Protein AF-A0A9D5YIA5-F1 (afdb_monomer)

pLDDT: mean 94.74, std 3.84, range [78.88, 98.5]

Secondary structure (DSSP, 8-state):
-HHHHTT--SHHHHHHHHHHHHHHHHHHHHHHHHHH--HHHHHHHHHHHHHHHHHTGGG-S-SSSHHHHHHHHHHHHHHHHHHHHT-

Foldseek 3Di:
DVVLLVLADDPVLSVLLVLLCVVCLVVLLVLLCVLQVDNVQSNVLSVQLSNVCSNCSVVCPHSDDPVNVVSSSVSSNVSSVVVSVVD

Solvent-accessible surface area (backbone atoms only — not comparable to full-atom values): 4788 Å² total; per-residue (Å²): 111,71,76,51,50,73,68,40,90,48,72,69,58,38,54,42,48,50,52,35,47,70,72,38,50,70,58,44,33,54,56,14,27,76,68,50,79,34,72,68,63,10,51,51,23,38,50,54,32,51,52,55,45,43,77,42,44,90,77,53,84,56,59,84,42,74,68,42,51,49,54,53,49,50,47,19,45,51,45,24,51,55,54,52,74,72,107

Nearest PDB structures (foldseek):
  6dvb-assembly1_F  TM=8.539E-01  e=1.115E-01  Mycobacterium tuberculosis H37Rv
  6tyg-assembly1_F  TM=8.409E-01  e=2.320E-01  Mycobacterium tuberculosis
  8b3z-assembly1_F  TM=6.446E-01  e=5.359E-01  Bacillus subtilis
  8x6g-assembly1_H  TM=6.451E-01  e=1.695E+00  Staphylococcus aureus

Structure (mmCIF, N/CA/C/O backbone):
data_AF-A0A9D5YIA5-F1
#
_entry.id   AF-A0A9D5YIA5-F1
#
loop_
_atom_site.group_PDB
_atom_site.id
_atom_site.type_symbol
_atom_site.label_atom_id
_atom_site.label_alt_id
_atom_site.label_comp_id
_atom_site.label_asym_id
_atom_site.label_entity_id
_atom_site.label_seq_id
_atom_site.pdbx_PDB_ins_code
_atom_site.Cartn_x
_atom_site.Cartn_y
_atom_site.Cartn_z
_atom_site.occupancy
_atom_site.B_iso_or_equiv
_atom_site.auth_seq_id
_atom_site.auth_comp_id
_atom_site.auth_asym_id
_atom_site.auth_atom_id
_atom_site.pdbx_PDB_model_num
ATOM 1 N N . MET A 1 1 ? 3.177 -7.684 9.574 1.00 78.88 1 MET A N 1
ATOM 2 C CA . MET A 1 1 ? 1.830 -7.339 10.083 1.00 78.88 1 MET A CA 1
ATOM 3 C C . MET A 1 1 ? 1.895 -6.643 11.439 1.00 78.88 1 MET A C 1
ATOM 5 O O . MET A 1 1 ? 1.515 -5.485 11.497 1.00 78.88 1 MET A O 1
ATOM 9 N N . LEU A 1 2 ? 2.442 -7.276 12.489 1.00 80.94 2 LEU A N 1
ATOM 10 C CA . LEU A 1 2 ? 2.500 -6.704 13.850 1.00 80.94 2 LEU A CA 1
ATOM 11 C C . LEU A 1 2 ? 3.135 -5.303 13.932 1.00 80.94 2 LEU A C 1
ATOM 13 O O . LEU A 1 2 ? 2.592 -4.433 14.603 1.00 80.94 2 LEU A O 1
ATOM 17 N N . ILE A 1 3 ? 4.227 -5.068 13.196 1.00 90.31 3 ILE A N 1
ATOM 18 C CA . ILE A 1 3 ? 4.949 -3.781 13.184 1.00 90.31 3 ILE A CA 1
ATOM 19 C C . ILE A 1 3 ? 4.047 -2.624 12.719 1.00 90.31 3 ILE A C 1
ATOM 21 O O . ILE A 1 3 ? 4.120 -1.529 13.262 1.00 90.31 3 ILE A O 1
ATOM 25 N N . TYR A 1 4 ? 3.145 -2.862 11.763 1.00 90.75 4 TYR A N 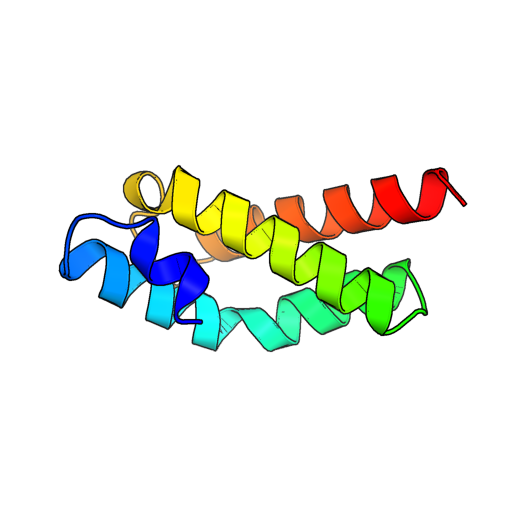1
ATOM 26 C CA . TYR A 1 4 ? 2.248 -1.816 11.260 1.00 90.75 4 TYR A CA 1
ATOM 27 C C . TYR A 1 4 ? 1.148 -1.467 12.265 1.00 90.75 4 TYR A C 1
ATOM 29 O O . TYR A 1 4 ? 0.800 -0.303 12.421 1.00 90.75 4 TYR A O 1
ATOM 37 N N . LEU A 1 5 ? 0.615 -2.466 12.975 1.00 91.88 5 LEU A N 1
ATOM 38 C CA . LEU A 1 5 ? -0.469 -2.263 13.941 1.00 91.88 5 LEU A CA 1
ATOM 39 C C . LEU A 1 5 ? -0.017 -1.465 15.169 1.00 91.88 5 LEU A C 1
ATOM 41 O O . LEU A 1 5 ? -0.844 -0.814 15.800 1.00 91.88 5 LEU A O 1
ATOM 45 N N . GLN A 1 6 ? 1.278 -1.484 15.497 1.00 92.81 6 GLN A N 1
ATOM 46 C CA . GLN A 1 6 ? 1.851 -0.648 16.557 1.00 92.81 6 GLN A CA 1
ATOM 47 C C . GLN A 1 6 ? 1.825 0.849 16.212 1.00 92.81 6 GLN A C 1
ATOM 49 O O . GLN A 1 6 ? 1.846 1.675 17.116 1.00 92.81 6 GLN A O 1
ATOM 54 N N . MET A 1 7 ? 1.741 1.199 14.925 1.00 91.62 7 MET A N 1
ATOM 55 C CA . MET A 1 7 ? 1.649 2.587 14.458 1.00 91.62 7 MET A CA 1
ATOM 56 C C . MET A 1 7 ? 0.219 3.144 14.509 1.00 91.62 7 MET A C 1
ATOM 58 O O . MET A 1 7 ? 0.006 4.314 14.202 1.00 91.62 7 MET A O 1
ATOM 62 N N . ILE A 1 8 ? -0.764 2.303 14.837 1.00 93.62 8 ILE A N 1
ATOM 63 C CA . ILE A 1 8 ? -2.186 2.631 14.783 1.00 93.62 8 ILE A CA 1
ATOM 64 C C . ILE A 1 8 ? -2.748 2.628 16.203 1.00 93.62 8 ILE A C 1
ATOM 66 O O . ILE A 1 8 ? -2.545 1.684 16.968 1.00 93.62 8 ILE A O 1
ATOM 70 N N . GLU A 1 9 ? -3.471 3.686 16.558 1.00 90.50 9 GLU A N 1
ATOM 71 C CA . GLU A 1 9 ? -3.933 3.919 17.928 1.00 90.50 9 GLU A CA 1
ATOM 72 C C . GLU A 1 9 ? -5.207 3.122 18.227 1.00 90.50 9 GLU A C 1
ATOM 74 O O . GLU A 1 9 ? -5.269 2.384 19.213 1.00 90.50 9 GLU A O 1
ATOM 79 N N . THR A 1 10 ? -6.213 3.219 17.353 1.00 94.50 10 THR A N 1
ATOM 80 C CA . THR A 1 10 ? -7.552 2.679 17.625 1.00 94.50 10 THR A CA 1
ATOM 81 C C . THR A 1 10 ? -7.758 1.275 17.055 1.00 94.50 10 THR A C 1
ATOM 83 O O . THR A 1 10 ? -7.207 0.904 16.016 1.00 94.50 10 THR A O 1
ATOM 86 N N . SER A 1 11 ? -8.592 0.473 17.720 1.00 92.94 11 SER A N 1
ATOM 87 C CA . SER A 1 11 ? -8.950 -0.874 17.247 1.00 92.94 11 SER A CA 1
ATOM 88 C C . SER A 1 11 ? -9.697 -0.852 15.908 1.00 92.94 11 SER A C 1
ATOM 90 O O . SER A 1 11 ? -9.511 -1.744 15.083 1.00 92.94 11 SER A O 1
ATOM 92 N N . GLU A 1 12 ? -10.500 0.185 15.662 1.00 93.06 12 GLU A N 1
ATOM 93 C CA . GLU A 1 12 ? -11.241 0.366 14.409 1.00 93.06 12 GLU A CA 1
ATOM 94 C C . GLU A 1 12 ? -10.298 0.600 13.223 1.00 93.06 12 GLU A C 1
ATOM 96 O O . GLU A 1 12 ? -10.429 -0.036 12.175 1.00 93.06 12 GLU A O 1
ATOM 101 N N . GLU A 1 13 ? -9.291 1.459 13.389 1.00 94.62 13 GLU A N 1
ATOM 102 C CA . GLU A 1 13 ? -8.270 1.694 12.365 1.00 94.62 13 GLU A CA 1
ATOM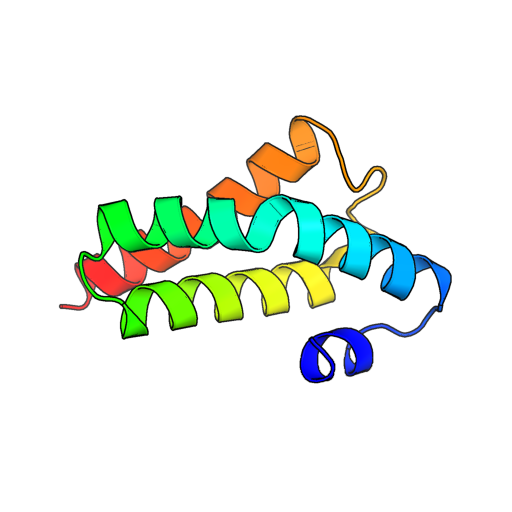 103 C C . GLU A 1 13 ? -7.380 0.468 12.147 1.00 94.62 13 GLU A C 1
ATOM 105 O O . GLU A 1 13 ? -6.995 0.199 11.009 1.00 94.62 13 GLU A O 1
ATOM 110 N N . LYS A 1 14 ? -7.077 -0.300 13.204 1.00 95.31 14 LYS A N 1
ATOM 111 C CA . LYS A 1 14 ? -6.325 -1.561 13.089 1.00 95.31 14 LYS A CA 1
ATOM 112 C C . LYS A 1 14 ? -7.077 -2.571 12.233 1.00 95.31 14 LYS A C 1
ATOM 114 O O . LYS A 1 14 ? -6.493 -3.115 11.300 1.00 95.31 14 LYS A O 1
ATOM 119 N N . SER A 1 15 ? -8.373 -2.750 12.493 1.00 94.75 15 SER A N 1
ATOM 120 C CA . SER A 1 15 ? -9.245 -3.609 11.684 1.00 94.75 15 SER A CA 1
ATOM 121 C C . SER A 1 15 ? -9.304 -3.131 10.229 1.00 94.75 15 SER A C 1
ATOM 123 O O . SER A 1 15 ? -9.105 -3.905 9.292 1.00 94.75 15 SER A O 1
ATOM 125 N N . LYS A 1 16 ? -9.450 -1.817 10.014 1.00 94.69 16 LYS A N 1
ATOM 126 C CA . LYS A 1 16 ? -9.417 -1.225 8.670 1.00 94.69 16 LYS A CA 1
ATOM 127 C C . LYS A 1 16 ? -8.101 -1.506 7.943 1.00 94.69 16 LYS A C 1
ATOM 129 O O . LYS A 1 16 ? -8.108 -1.866 6.765 1.00 94.69 16 LYS A O 1
ATOM 134 N N . PHE A 1 17 ? -6.976 -1.342 8.632 1.00 95.88 17 PHE A N 1
ATOM 135 C CA . PHE A 1 17 ? -5.657 -1.616 8.080 1.00 95.88 17 PHE A CA 1
ATOM 136 C C . PHE A 1 17 ? -5.476 -3.098 7.753 1.00 95.88 17 PHE A C 1
ATOM 138 O O . PHE A 1 17 ? -4.918 -3.421 6.711 1.00 95.88 17 PHE A O 1
ATOM 145 N N . GLU A 1 18 ? -5.967 -4.001 8.597 1.00 95.81 18 GLU A N 1
ATOM 146 C CA . GLU A 1 18 ? -5.895 -5.445 8.371 1.00 95.81 18 GLU A CA 1
ATOM 147 C C . GLU A 1 18 ? -6.656 -5.870 7.108 1.00 95.81 18 GLU A C 1
ATOM 149 O O . GLU A 1 18 ? -6.133 -6.648 6.303 1.00 95.81 18 GLU A O 1
ATOM 154 N N . ILE A 1 19 ? -7.834 -5.281 6.868 1.00 95.62 19 ILE A N 1
ATOM 155 C CA . ILE A 1 19 ? -8.592 -5.476 5.624 1.00 95.62 19 ILE A CA 1
ATOM 156 C C . ILE A 1 19 ? -7.770 -4.997 4.422 1.00 95.62 19 ILE A C 1
ATOM 158 O O . ILE A 1 19 ? -7.624 -5.724 3.441 1.00 95.62 19 ILE A O 1
ATOM 162 N N . VAL A 1 20 ? -7.191 -3.794 4.497 1.00 95.56 20 VAL A N 1
ATOM 163 C CA . VAL A 1 20 ? -6.333 -3.248 3.431 1.00 95.56 20 VAL A CA 1
ATOM 164 C C . VAL A 1 20 ? -5.117 -4.145 3.182 1.00 95.56 20 VAL A C 1
ATOM 166 O O . VAL A 1 20 ? -4.795 -4.457 2.036 1.00 95.56 20 VAL A O 1
ATOM 169 N N . TYR A 1 21 ? -4.448 -4.586 4.243 1.00 95.94 21 TYR A N 1
ATOM 170 C CA . TYR A 1 21 ? -3.265 -5.429 4.157 1.00 95.94 21 TYR A CA 1
ATOM 171 C C . TYR A 1 21 ? -3.579 -6.743 3.448 1.00 95.94 21 TYR A C 1
ATOM 173 O O . TYR A 1 21 ? -2.942 -7.076 2.449 1.00 95.94 21 TYR A O 1
ATOM 181 N N . THR A 1 22 ? -4.608 -7.444 3.916 1.00 95.75 22 THR A N 1
ATOM 182 C CA . THR A 1 22 ? -5.027 -8.736 3.364 1.00 95.75 22 THR A CA 1
ATOM 183 C C . THR A 1 22 ? -5.487 -8.601 1.915 1.00 95.75 22 THR A C 1
ATOM 185 O O . THR A 1 22 ? -5.114 -9.412 1.072 1.00 95.75 22 THR A O 1
ATOM 188 N N . GLN A 1 23 ? -6.234 -7.541 1.595 1.00 96.06 23 GLN A N 1
ATOM 189 C CA . GLN A 1 23 ? -6.784 -7.336 0.257 1.00 96.06 23 GLN A CA 1
ATOM 190 C C . GLN A 1 23 ? -5.720 -6.984 -0.792 1.00 96.06 23 GLN A C 1
ATOM 192 O O . GLN A 1 23 ? -5.858 -7.364 -1.957 1.00 96.06 23 GLN A O 1
ATOM 197 N N . TYR A 1 24 ? -4.691 -6.214 -0.421 1.00 96.62 24 TYR A N 1
ATOM 198 C CA . TYR A 1 24 ? -3.798 -5.595 -1.404 1.00 96.62 24 TYR A CA 1
ATOM 199 C C . TYR A 1 24 ? -2.346 -6.067 -1.361 1.00 96.62 24 TYR A C 1
ATOM 201 O O . TYR A 1 24 ? -1.641 -5.799 -2.332 1.00 96.62 24 TYR A O 1
ATOM 209 N N . LYS A 1 25 ? -1.884 -6.788 -0.328 1.00 96.56 25 LYS A N 1
ATOM 210 C CA . LYS A 1 25 ? -0.474 -7.214 -0.207 1.00 96.56 25 LYS A CA 1
ATOM 211 C C . LYS A 1 25 ? 0.049 -7.897 -1.472 1.00 96.56 25 LYS A C 1
ATOM 213 O O . LYS A 1 25 ? 1.033 -7.438 -2.052 1.00 96.56 25 LYS A O 1
ATOM 218 N N . ASP A 1 26 ? -0.625 -8.948 -1.930 1.00 97.06 26 ASP A N 1
ATOM 219 C CA . ASP A 1 26 ? -0.165 -9.727 -3.086 1.00 97.06 26 ASP A CA 1
ATOM 220 C C . ASP A 1 26 ? -0.243 -8.919 -4.382 1.00 97.06 26 ASP A C 1
ATOM 222 O O . ASP A 1 26 ? 0.605 -9.037 -5.266 1.00 97.06 26 ASP A O 1
ATOM 226 N N . TYR A 1 27 ? -1.251 -8.053 -4.496 1.00 96.94 27 TYR A N 1
ATOM 227 C CA . TYR A 1 27 ? -1.403 -7.183 -5.653 1.00 96.94 27 TYR A CA 1
ATOM 228 C C . TYR A 1 27 ? -0.291 -6.129 -5.719 1.00 96.94 27 TYR A C 1
ATOM 230 O O . TYR A 1 27 ? 0.313 -5.937 -6.773 1.00 96.94 27 TYR A O 1
ATOM 238 N N . MET A 1 28 ? 0.026 -5.488 -4.593 1.00 98.06 28 MET A N 1
ATOM 239 C CA . MET A 1 28 ? 1.129 -4.534 -4.484 1.00 98.06 28 MET A CA 1
ATOM 240 C C . MET A 1 28 ? 2.469 -5.196 -4.803 1.00 98.06 28 MET A C 1
ATOM 242 O O . MET A 1 28 ? 3.266 -4.611 -5.533 1.00 98.06 28 MET A O 1
ATOM 246 N N . TYR A 1 29 ? 2.687 -6.424 -4.323 1.00 98.44 29 TYR A N 1
ATOM 247 C CA . TYR A 1 29 ? 3.886 -7.195 -4.641 1.00 98.44 29 TYR A CA 1
ATOM 248 C C . TYR A 1 29 ? 4.019 -7.441 -6.141 1.00 98.44 29 TYR A C 1
ATOM 250 O O . TYR A 1 29 ? 5.055 -7.128 -6.717 1.00 98.44 29 TYR A O 1
ATOM 258 N N . ARG A 1 30 ? 2.953 -7.903 -6.810 1.00 98.38 30 ARG A N 1
ATOM 259 C CA . ARG A 1 30 ? 2.961 -8.103 -8.271 1.00 98.38 30 ARG A CA 1
ATOM 260 C C .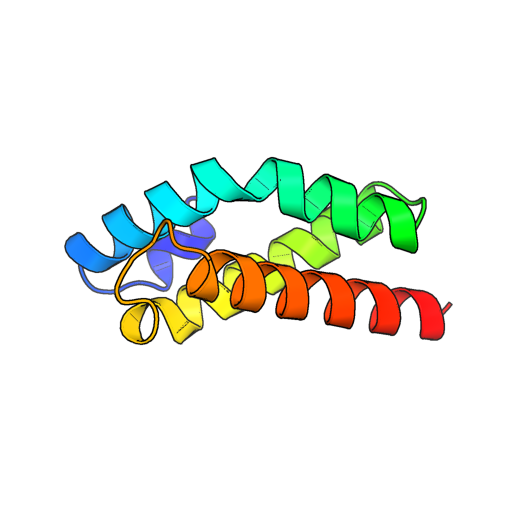 ARG A 1 30 ? 3.275 -6.811 -9.028 1.00 98.38 30 ARG A C 1
ATOM 262 O O . ARG A 1 30 ? 4.034 -6.844 -9.991 1.00 98.38 30 ARG A O 1
ATOM 269 N N . VAL A 1 31 ? 2.719 -5.677 -8.592 1.00 98.06 31 VAL A N 1
ATOM 270 C CA . VAL A 1 31 ? 2.990 -4.362 -9.199 1.00 98.06 31 VAL A CA 1
ATOM 271 C C . VAL A 1 31 ? 4.451 -3.951 -9.016 1.00 98.06 31 VAL A C 1
ATOM 273 O O . VAL A 1 31 ? 5.075 -3.513 -9.979 1.00 98.06 31 VAL A O 1
ATOM 276 N N . ALA A 1 32 ? 4.999 -4.086 -7.807 1.00 98.50 32 ALA A N 1
ATOM 277 C CA . ALA A 1 32 ? 6.390 -3.742 -7.522 1.00 98.50 32 ALA A CA 1
ATOM 278 C C . ALA A 1 32 ? 7.363 -4.661 -8.274 1.00 98.50 32 ALA A C 1
ATOM 280 O O . ALA A 1 32 ? 8.298 -4.186 -8.917 1.00 98.50 32 ALA A O 1
ATOM 281 N N . PHE A 1 33 ? 7.102 -5.968 -8.249 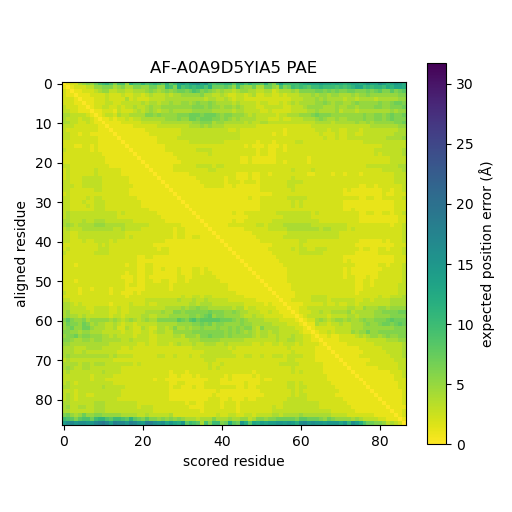1.00 98.44 33 PHE A N 1
ATOM 282 C CA . PHE A 1 33 ? 7.925 -6.980 -8.900 1.00 98.44 33 PHE A CA 1
ATOM 283 C C . PHE A 1 33 ? 7.981 -6.784 -10.416 1.00 98.44 33 PHE A C 1
ATOM 285 O O . PHE A 1 33 ? 9.063 -6.842 -10.986 1.00 98.44 33 PHE A O 1
ATOM 292 N N . ALA A 1 34 ? 6.858 -6.444 -11.056 1.00 98.19 34 ALA A N 1
ATOM 293 C CA . ALA A 1 34 ? 6.820 -6.157 -12.491 1.00 98.19 34 ALA A CA 1
ATOM 294 C C . ALA A 1 34 ? 7.694 -4.958 -12.917 1.00 98.19 34 ALA A C 1
ATOM 296 O O . ALA A 1 34 ? 8.030 -4.840 -14.091 1.00 98.19 34 ALA A O 1
ATOM 297 N N . ILE A 1 35 ? 8.037 -4.056 -11.990 1.00 97.88 35 ILE A N 1
ATOM 298 C CA . ILE A 1 35 ? 8.901 -2.892 -12.247 1.00 97.88 35 ILE A CA 1
ATOM 299 C C . ILE A 1 35 ? 10.356 -3.215 -11.895 1.00 97.88 35 ILE A C 1
ATOM 301 O O . ILE A 1 35 ? 11.270 -2.859 -12.632 1.00 97.88 35 ILE A O 1
ATOM 305 N N . LEU A 1 36 ? 10.572 -3.864 -10.751 1.00 97.94 36 LEU A N 1
ATOM 306 C CA . LEU A 1 36 ? 11.900 -4.044 -10.169 1.00 97.94 36 LEU A CA 1
ATOM 307 C C . LEU A 1 36 ? 12.604 -5.324 -10.624 1.00 97.94 36 LEU A C 1
ATOM 309 O O . LEU A 1 36 ? 13.831 -5.375 -10.566 1.00 97.94 36 LEU A O 1
ATOM 313 N N . ASN A 1 37 ? 11.849 -6.350 -11.038 1.00 97.19 37 ASN A N 1
ATOM 314 C CA . ASN A 1 37 ? 12.334 -7.698 -11.368 1.00 97.19 37 ASN A CA 1
ATOM 31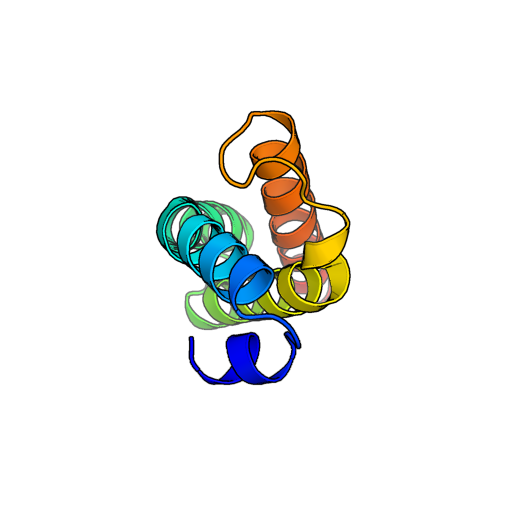5 C C . ASN A 1 37 ? 13.309 -8.280 -10.326 1.00 97.19 37 ASN A C 1
ATOM 317 O O . ASN A 1 37 ? 14.173 -9.097 -10.637 1.00 97.19 37 ASN A O 1
ATOM 321 N N . ASN A 1 38 ? 13.170 -7.854 -9.071 1.00 97.75 38 ASN A N 1
ATOM 322 C CA . ASN A 1 38 ? 13.962 -8.308 -7.944 1.00 97.75 38 ASN A CA 1
ATOM 323 C C . ASN A 1 38 ? 13.011 -8.557 -6.762 1.00 97.75 38 ASN A C 1
ATOM 325 O O . ASN A 1 38 ? 12.290 -7.632 -6.377 1.00 97.75 38 ASN A O 1
ATOM 329 N N . PRO A 1 39 ? 12.975 -9.781 -6.201 1.00 97.69 39 PRO A N 1
ATOM 330 C CA . PRO A 1 39 ? 12.069 -10.109 -5.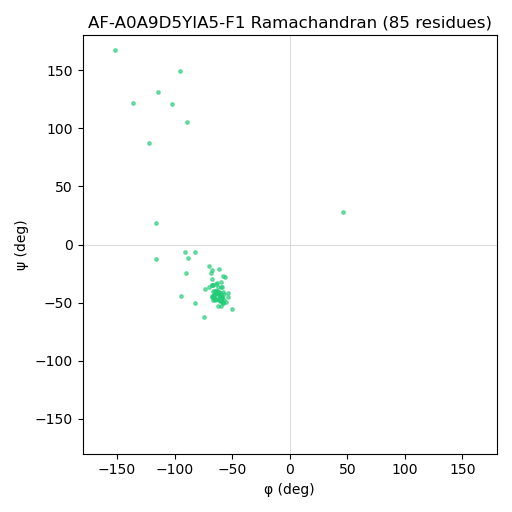104 1.00 97.69 39 PRO A CA 1
ATOM 331 C C . PRO A 1 39 ? 12.272 -9.233 -3.866 1.00 97.69 39 PRO A C 1
ATOM 333 O O . PRO A 1 39 ? 11.293 -8.734 -3.322 1.00 97.69 39 PRO A O 1
ATOM 336 N N . GLN A 1 40 ? 13.523 -9.009 -3.460 1.00 97.44 40 GLN A N 1
ATOM 337 C CA . GLN A 1 40 ? 13.855 -8.267 -2.245 1.00 97.44 40 GLN A CA 1
ATOM 338 C C . GLN A 1 40 ? 13.447 -6.797 -2.368 1.00 97.44 40 GLN A C 1
ATOM 340 O O . GLN A 1 40 ? 12.729 -6.282 -1.515 1.00 97.44 40 GLN A O 1
ATOM 345 N N . ASP A 1 41 ? 13.792 -6.144 -3.481 1.00 97.75 41 ASP A N 1
ATOM 346 C CA . ASP A 1 41 ? 13.388 -4.751 -3.699 1.00 97.75 41 ASP A CA 1
ATOM 347 C C . ASP A 1 41 ? 11.862 -4.605 -3.807 1.00 97.75 41 ASP A C 1
ATOM 349 O O . ASP A 1 41 ? 11.293 -3.588 -3.402 1.00 97.75 41 ASP A O 1
ATOM 353 N N . ALA A 1 42 ? 11.179 -5.609 -4.369 1.00 98.12 42 ALA A N 1
ATOM 354 C CA . ALA A 1 42 ? 9.725 -5.616 -4.460 1.00 98.12 42 ALA A CA 1
ATOM 355 C C . ALA A 1 42 ? 9.073 -5.733 -3.074 1.00 98.12 42 ALA A C 1
ATOM 357 O O . ALA A 1 42 ? 8.136 -4.986 -2.781 1.00 98.12 42 ALA A O 1
ATOM 358 N N . GLU A 1 43 ? 9.573 -6.619 -2.210 1.00 97.62 43 GLU A N 1
ATOM 359 C CA . GLU A 1 43 ? 9.124 -6.723 -0.817 1.00 97.62 43 GLU A CA 1
ATOM 360 C C . GLU A 1 43 ? 9.374 -5.423 -0.047 1.00 97.62 43 GLU A C 1
ATOM 362 O O . GLU A 1 43 ? 8.463 -4.930 0.624 1.00 97.62 43 GLU A O 1
ATOM 367 N N . ASP A 1 44 ? 10.547 -4.810 -0.217 1.00 97.69 44 ASP A N 1
ATOM 368 C CA . ASP A 1 44 ? 10.899 -3.541 0.423 1.00 97.69 44 ASP A CA 1
ATOM 369 C C . ASP A 1 44 ? 9.989 -2.391 -0.035 1.00 97.69 44 ASP A C 1
ATOM 371 O O . ASP A 1 44 ? 9.542 -1.569 0.773 1.00 97.69 44 ASP A O 1
ATOM 375 N N . ALA A 1 45 ? 9.646 -2.336 -1.326 1.00 98.00 45 ALA A N 1
ATOM 376 C CA . ALA A 1 45 ? 8.711 -1.347 -1.858 1.00 98.00 45 ALA A CA 1
ATOM 377 C C . ALA A 1 45 ? 7.292 -1.527 -1.290 1.00 98.00 45 ALA A C 1
ATOM 379 O O . ALA A 1 45 ? 6.631 -0.541 -0.944 1.00 98.00 45 ALA A O 1
ATOM 380 N N . VAL A 1 46 ? 6.827 -2.773 -1.155 1.00 98.00 46 VAL A N 1
ATOM 381 C CA . VAL A 1 46 ? 5.535 -3.096 -0.529 1.00 98.00 46 VAL A CA 1
ATOM 382 C C . VAL A 1 46 ? 5.545 -2.734 0.953 1.00 98.00 46 VAL A C 1
ATOM 384 O O . VAL A 1 46 ? 4.593 -2.120 1.438 1.00 98.00 46 VAL A O 1
ATOM 387 N N . HIS A 1 47 ? 6.622 -3.061 1.668 1.00 97.12 47 HIS A N 1
ATOM 388 C CA . HIS A 1 47 ? 6.784 -2.713 3.074 1.00 97.12 47 HIS A CA 1
ATOM 389 C C . HIS A 1 47 ? 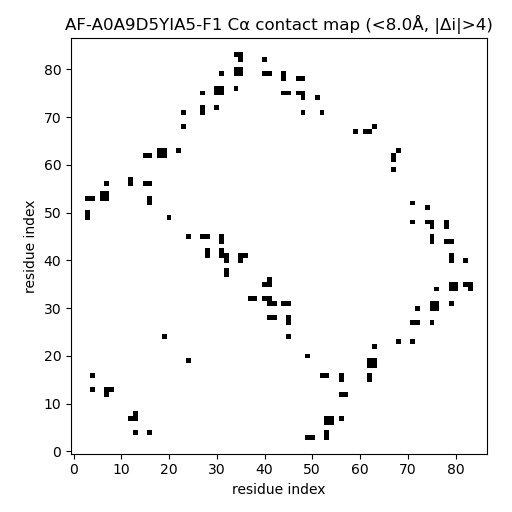6.705 -1.197 3.273 1.00 97.12 47 HIS A C 1
ATOM 391 O O . HIS A 1 47 ? 5.898 -0.727 4.076 1.00 97.12 47 HIS A O 1
ATOM 397 N N . TYR A 1 48 ? 7.476 -0.435 2.493 1.00 97.00 48 TYR A N 1
ATOM 398 C CA . TYR A 1 48 ? 7.449 1.026 2.504 1.00 97.00 48 TYR A CA 1
ATOM 399 C C . TYR A 1 48 ? 6.033 1.572 2.285 1.00 97.00 48 TYR A C 1
ATOM 401 O O . TYR A 1 48 ? 5.581 2.473 2.997 1.00 97.00 48 TYR A O 1
ATOM 409 N N . ALA A 1 49 ? 5.309 1.011 1.316 1.00 97.12 49 ALA A N 1
ATOM 410 C CA . ALA A 1 49 ? 3.951 1.436 1.027 1.00 97.12 49 ALA A CA 1
ATOM 411 C C . ALA A 1 49 ? 2.995 1.151 2.196 1.00 97.12 49 ALA A C 1
ATOM 413 O O . ALA A 1 49 ? 2.198 2.020 2.545 1.00 97.12 49 ALA A O 1
ATOM 414 N N . PHE A 1 50 ? 3.106 -0.003 2.860 1.00 97.25 50 PHE A N 1
ATOM 415 C CA . PHE A 1 50 ? 2.292 -0.307 4.040 1.00 97.25 50 PHE A CA 1
ATOM 416 C C . PHE A 1 50 ? 2.595 0.581 5.244 1.00 97.25 50 PHE A C 1
ATOM 418 O O . PHE A 1 50 ? 1.658 0.959 5.943 1.00 97.25 50 PHE A O 1
ATOM 425 N N . VAL A 1 51 ? 3.851 0.985 5.448 1.00 96.56 51 VAL A N 1
ATOM 426 C CA . VAL A 1 51 ? 4.197 2.001 6.458 1.00 96.56 51 VAL A CA 1
ATOM 427 C C . VAL A 1 51 ? 3.460 3.310 6.159 1.00 96.56 51 VAL A C 1
ATOM 429 O O . VAL A 1 51 ? 2.766 3.843 7.022 1.00 96.56 51 VAL A O 1
ATOM 432 N N . LYS A 1 52 ? 3.506 3.788 4.908 1.00 95.88 52 LYS A N 1
ATOM 433 C CA . LYS A 1 52 ? 2.804 5.016 4.490 1.00 95.88 52 LYS A CA 1
ATOM 434 C C . LYS A 1 52 ? 1.285 4.916 4.622 1.00 95.88 52 LYS A C 1
ATOM 436 O O . LYS A 1 52 ? 0.634 5.901 4.973 1.00 95.88 52 LYS A O 1
ATOM 441 N N . ILE A 1 53 ? 0.720 3.743 4.345 1.00 95.06 53 ILE A N 1
ATOM 442 C CA . ILE A 1 53 ? -0.708 3.464 4.522 1.00 95.06 53 ILE A CA 1
ATOM 443 C C . ILE A 1 53 ? -1.076 3.489 6.008 1.00 95.06 53 ILE A C 1
ATOM 445 O O . ILE A 1 53 ? -2.072 4.119 6.350 1.00 95.06 53 ILE A O 1
ATOM 449 N N . ALA A 1 54 ? -0.280 2.870 6.885 1.00 95.31 54 ALA A N 1
ATOM 450 C CA . ALA A 1 54 ? -0.516 2.877 8.330 1.00 95.31 54 ALA A CA 1
ATOM 451 C C . ALA A 1 54 ? -0.490 4.308 8.893 1.00 95.31 54 ALA A C 1
ATOM 453 O O . ALA A 1 54 ? -1.429 4.714 9.571 1.00 95.31 54 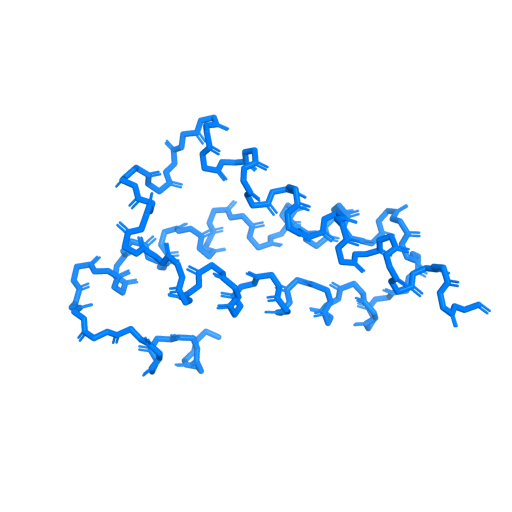ALA A O 1
ATOM 454 N N . GLU A 1 55 ? 0.507 5.115 8.507 1.00 94.31 55 GLU A N 1
ATOM 455 C CA . GLU A 1 55 ? 0.610 6.541 8.871 1.00 94.31 55 GLU A CA 1
ATOM 456 C C . GLU A 1 55 ? -0.603 7.376 8.418 1.00 94.31 55 GLU A C 1
ATOM 458 O O . GLU A 1 55 ? -0.911 8.411 9.005 1.00 94.31 55 GLU A O 1
ATOM 463 N N . ASN A 1 56 ? -1.288 6.958 7.349 1.00 92.75 56 ASN A N 1
ATOM 464 C CA . ASN A 1 56 ? -2.397 7.696 6.744 1.00 92.75 56 ASN A CA 1
ATOM 465 C C . ASN A 1 56 ? -3.735 6.948 6.835 1.00 92.75 56 ASN A C 1
ATOM 467 O O . ASN A 1 56 ? -4.674 7.302 6.118 1.00 92.75 56 ASN A O 1
ATOM 471 N N . ILE A 1 57 ? -3.861 5.956 7.723 1.00 94.12 57 ILE A N 1
ATOM 472 C CA . ILE A 1 57 ? -5.058 5.105 7.815 1.00 94.12 57 ILE A CA 1
ATOM 473 C C . ILE A 1 57 ? -6.327 5.917 8.110 1.00 94.12 57 ILE A C 1
ATOM 475 O O . ILE A 1 57 ? -7.388 5.631 7.556 1.00 94.12 57 ILE A O 1
ATOM 479 N N . LYS A 1 58 ? -6.186 7.015 8.866 1.00 91.44 58 LYS A N 1
ATOM 480 C CA . LYS A 1 58 ? -7.234 8.008 9.169 1.00 91.44 58 LYS A CA 1
ATOM 481 C C . LYS A 1 58 ? -7.872 8.626 7.918 1.00 91.44 58 LYS A C 1
ATOM 483 O O . LYS A 1 58 ? -9.025 9.035 7.953 1.00 91.44 58 LYS A O 1
ATOM 488 N N . LYS A 1 59 ? -7.138 8.694 6.801 1.00 88.44 59 LYS A N 1
ATOM 489 C CA . LYS A 1 59 ? -7.614 9.260 5.523 1.00 88.44 59 LYS A CA 1
ATOM 490 C C . LYS A 1 59 ? -8.321 8.229 4.640 1.00 88.44 59 LYS A C 1
ATOM 492 O O . LYS A 1 59 ? -8.929 8.597 3.634 1.00 88.44 59 LYS A O 1
ATOM 497 N N . ILE A 1 60 ? -8.218 6.945 4.981 1.00 89.94 60 ILE A N 1
ATOM 498 C CA . ILE A 1 60 ? -8.901 5.863 4.280 1.00 89.94 60 ILE A CA 1
ATOM 499 C C . ILE A 1 60 ? -10.266 5.692 4.939 1.00 89.94 60 ILE A C 1
ATOM 501 O O . ILE A 1 60 ? -10.372 5.164 6.043 1.00 89.94 60 ILE A O 1
ATOM 505 N N . ASN A 1 61 ? -11.322 6.143 4.264 1.00 87.50 61 ASN A N 1
ATOM 506 C CA . ASN A 1 61 ? -12.691 5.958 4.750 1.00 87.50 61 ASN A CA 1
ATOM 507 C C . ASN A 1 61 ? -13.117 4.499 4.553 1.00 87.50 61 ASN A C 1
ATOM 509 O O . ASN A 1 61 ? -13.302 3.779 5.534 1.00 87.50 61 ASN A O 1
ATOM 513 N N . GLU A 1 62 ? -13.155 4.058 3.293 1.00 92.00 62 GLU A N 1
ATOM 514 C CA . GLU A 1 62 ? -13.492 2.692 2.889 1.00 92.00 62 GLU A CA 1
ATOM 515 C C . GLU A 1 62 ? -12.222 1.901 2.534 1.00 92.00 62 GLU A C 1
ATOM 517 O O . GLU A 1 62 ? -11.488 2.301 1.624 1.00 92.00 62 GLU A O 1
ATOM 522 N N . PRO A 1 63 ? -11.935 0.774 3.209 1.00 89.12 63 PRO A N 1
ATOM 523 C CA . PRO A 1 63 ? -10.726 -0.008 2.949 1.00 89.12 63 PRO A CA 1
ATOM 524 C C . PRO A 1 63 ? -10.743 -0.672 1.565 1.00 89.12 63 PRO A C 1
ATOM 526 O O . PRO A 1 63 ? -9.697 -0.841 0.942 1.00 89.12 63 PRO A O 1
ATOM 529 N N . VAL A 1 64 ? -11.927 -1.009 1.046 1.00 91.69 64 VAL A N 1
ATOM 530 C CA . VAL A 1 64 ? -12.091 -1.692 -0.242 1.00 91.69 64 VAL A CA 1
ATOM 531 C C . VAL A 1 64 ? -12.961 -0.852 -1.166 1.00 91.69 64 VAL A C 1
ATOM 533 O O . VAL A 1 64 ? -14.172 -1.014 -1.232 1.00 91.69 64 VAL A O 1
ATOM 536 N N . CYS A 1 65 ? -12.327 0.060 -1.899 1.00 92.00 65 CYS A N 1
ATOM 537 C CA . CYS A 1 65 ? -12.969 0.819 -2.966 1.00 92.00 65 CYS A CA 1
ATOM 538 C C . CYS A 1 65 ? -11.942 1.215 -4.037 1.00 92.00 65 CYS A C 1
ATOM 540 O O . CYS A 1 65 ? -10.726 1.122 -3.828 1.00 92.00 65 CYS A O 1
ATOM 542 N N . LEU A 1 66 ? -12.419 1.689 -5.193 1.00 90.19 66 LEU A N 1
ATOM 543 C CA . LEU A 1 66 ? -11.552 2.100 -6.306 1.00 90.19 66 LEU A CA 1
ATOM 544 C C . LEU A 1 66 ? -10.578 3.217 -5.906 1.00 90.19 66 LEU A C 1
ATOM 546 O O . LEU A 1 66 ? -9.422 3.202 -6.329 1.00 90.19 66 LEU A O 1
ATOM 550 N N . LYS A 1 67 ? -11.017 4.147 -5.048 1.00 91.62 67 LYS A N 1
ATOM 551 C CA . LYS A 1 67 ? -10.183 5.247 -4.548 1.00 91.62 67 LYS A CA 1
ATOM 552 C C . LYS A 1 67 ? -9.019 4.726 -3.702 1.00 91.62 67 LYS A C 1
ATOM 554 O O . LYS A 1 67 ? -7.876 5.109 -3.941 1.00 91.62 67 LYS A O 1
ATOM 559 N N . THR A 1 68 ? -9.295 3.822 -2.764 1.00 92.88 68 THR A N 1
ATOM 560 C CA . THR A 1 68 ? -8.274 3.215 -1.897 1.00 92.88 68 THR A CA 1
ATOM 561 C C . THR A 1 68 ? -7.310 2.355 -2.703 1.00 92.88 68 THR A C 1
ATOM 563 O O . THR A 1 68 ? -6.099 2.490 -2.548 1.00 92.88 68 THR A O 1
ATOM 566 N N . LYS A 1 69 ? -7.818 1.559 -3.653 1.00 93.25 69 LYS A N 1
ATOM 567 C CA . LYS A 1 69 ? -6.972 0.802 -4.585 1.00 93.25 69 LYS A CA 1
ATOM 568 C C . LYS A 1 69 ? -6.033 1.721 -5.371 1.00 93.25 69 LYS A C 1
ATOM 57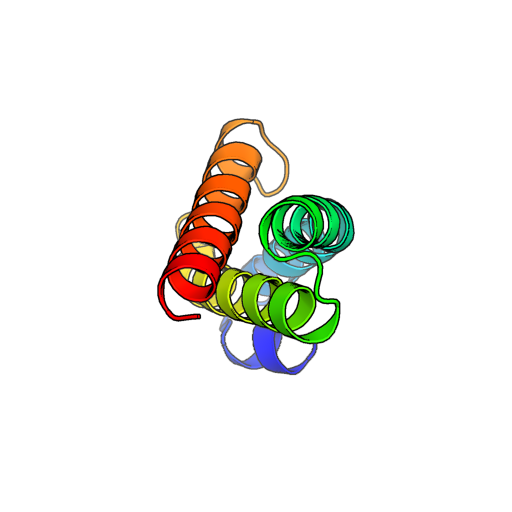0 O O . LYS A 1 69 ? -4.840 1.441 -5.441 1.00 93.25 69 LYS A O 1
ATOM 575 N N . GLY A 1 70 ? -6.553 2.814 -5.933 1.00 93.44 70 GLY A N 1
ATOM 576 C CA . GLY A 1 70 ? -5.753 3.803 -6.658 1.00 93.44 70 GLY A CA 1
ATOM 577 C C . GLY A 1 70 ? -4.645 4.391 -5.786 1.00 93.44 70 GLY A C 1
ATOM 578 O O . GLY A 1 70 ? -3.480 4.336 -6.162 1.00 93.44 70 GLY A O 1
ATOM 579 N N . PHE A 1 71 ? -4.993 4.855 -4.584 1.00 92.50 71 PHE A N 1
ATOM 580 C CA . PHE A 1 71 ? -4.040 5.397 -3.614 1.00 92.50 71 PHE A CA 1
ATOM 581 C C . PHE A 1 71 ? -2.902 4.417 -3.289 1.00 92.50 71 PHE A C 1
ATOM 583 O O . PHE A 1 71 ? -1.727 4.773 -3.383 1.00 92.50 71 PHE A O 1
ATOM 590 N N . ILE A 1 72 ? -3.242 3.167 -2.972 1.00 94.06 72 ILE A N 1
ATOM 591 C CA . ILE A 1 72 ? -2.276 2.116 -2.631 1.00 94.06 72 ILE A CA 1
ATOM 592 C C . ILE A 1 72 ? -1.335 1.819 -3.805 1.00 94.06 72 ILE A C 1
ATOM 594 O O . ILE A 1 72 ? -0.116 1.761 -3.627 1.00 94.06 72 ILE A O 1
ATOM 598 N N . VAL A 1 73 ? -1.889 1.661 -5.014 1.00 94.50 73 VAL A N 1
ATOM 599 C CA . VAL A 1 73 ? -1.106 1.396 -6.231 1.00 94.50 73 VAL A CA 1
ATOM 600 C C . VAL A 1 73 ? -0.162 2.549 -6.536 1.00 94.50 73 VAL A C 1
ATOM 602 O O . VAL A 1 73 ? 0.992 2.306 -6.882 1.00 94.50 73 VAL A O 1
ATOM 605 N N . THR A 1 74 ? -0.621 3.793 -6.389 1.00 96.50 74 THR A N 1
ATOM 606 C CA . THR A 1 74 ? 0.216 4.976 -6.603 1.00 96.50 74 THR A CA 1
ATOM 607 C C . THR A 1 74 ? 1.433 4.964 -5.683 1.00 96.50 74 THR A C 1
ATOM 609 O O . THR A 1 74 ? 2.545 5.171 -6.163 1.00 96.50 74 THR A O 1
ATOM 612 N N . ILE A 1 75 ? 1.263 4.664 -4.390 1.00 96.69 75 ILE A N 1
ATOM 613 C CA . ILE A 1 75 ? 2.383 4.641 -3.436 1.00 96.69 75 ILE A CA 1
ATOM 614 C C . ILE A 1 75 ? 3.414 3.576 -3.822 1.00 96.69 75 ILE A C 1
ATOM 616 O O . ILE A 1 75 ? 4.597 3.893 -3.959 1.00 96.69 75 ILE A O 1
ATOM 620 N N . VAL A 1 76 ? 2.982 2.324 -4.015 1.00 98.06 76 VAL A N 1
ATOM 621 C CA . VAL A 1 76 ? 3.918 1.222 -4.294 1.00 98.06 76 VAL A CA 1
ATOM 622 C C . VAL A 1 76 ? 4.598 1.384 -5.655 1.00 98.06 76 VAL A C 1
ATOM 624 O O . VAL A 1 76 ? 5.802 1.168 -5.764 1.00 98.06 76 VAL A O 1
ATOM 627 N N . ARG A 1 77 ? 3.864 1.833 -6.683 1.00 98.00 77 ARG A N 1
ATOM 628 C CA . ARG A 1 77 ? 4.420 2.072 -8.021 1.00 98.00 77 ARG A CA 1
ATOM 629 C C . ARG A 1 77 ? 5.451 3.193 -7.997 1.00 98.00 77 ARG A C 1
ATOM 631 O O . ARG A 1 77 ? 6.528 3.013 -8.555 1.00 98.00 77 ARG A O 1
ATOM 638 N N . ASN A 1 78 ? 5.148 4.320 -7.352 1.00 97.94 78 ASN A N 1
ATOM 639 C CA . ASN A 1 78 ? 6.095 5.431 -7.250 1.00 97.94 78 ASN A CA 1
ATOM 640 C C . ASN A 1 78 ? 7.367 4.984 -6.527 1.00 97.94 78 ASN A C 1
ATOM 642 O O . ASN A 1 78 ? 8.464 5.210 -7.028 1.00 97.94 78 ASN A O 1
ATOM 646 N N . ARG A 1 79 ? 7.222 4.255 -5.411 1.00 98.06 79 ARG A N 1
ATOM 647 C CA . ARG A 1 79 ? 8.376 3.721 -4.684 1.00 98.06 79 ARG A CA 1
ATOM 648 C C . ARG A 1 79 ? 9.212 2.768 -5.538 1.00 98.06 79 ARG A C 1
ATOM 650 O O . ARG A 1 79 ? 10.434 2.879 -5.531 1.00 98.06 79 ARG A O 1
ATOM 657 N N . ALA A 1 80 ? 8.574 1.860 -6.272 1.00 98.19 80 ALA A N 1
ATOM 658 C CA . ALA A 1 80 ? 9.267 0.929 -7.156 1.00 98.19 80 ALA A CA 1
ATOM 659 C C . ALA A 1 80 ? 10.016 1.656 -8.287 1.00 98.19 80 ALA A C 1
ATOM 661 O O . ALA A 1 80 ? 11.165 1.332 -8.567 1.00 98.19 80 ALA A O 1
ATOM 662 N N . ILE A 1 81 ? 9.414 2.685 -8.892 1.00 98.25 81 ILE A N 1
ATOM 663 C CA . ILE A 1 81 ? 10.071 3.518 -9.913 1.00 98.25 81 ILE A CA 1
ATOM 664 C C . ILE A 1 81 ? 11.282 4.255 -9.329 1.00 98.25 81 ILE A C 1
ATOM 666 O O . ILE A 1 81 ? 12.332 4.305 -9.966 1.00 98.25 81 ILE A O 1
ATOM 670 N N . ASP A 1 82 ? 11.164 4.808 -8.122 1.00 97.81 82 ASP A N 1
ATOM 671 C CA . ASP A 1 82 ? 12.270 5.513 -7.467 1.00 97.81 82 ASP A CA 1
ATOM 672 C C . ASP A 1 82 ? 13.445 4.585 -7.154 1.00 97.81 82 ASP A C 1
ATOM 674 O O . ASP A 1 82 ? 14.597 4.983 -7.311 1.00 97.81 82 ASP A O 1
ATOM 678 N N . VAL A 1 83 ? 13.170 3.353 -6.716 1.00 97.25 83 VAL A N 1
ATOM 679 C CA . VAL A 1 83 ? 14.206 2.334 -6.493 1.00 97.25 83 VAL A CA 1
ATOM 680 C C . VAL A 1 83 ? 14.840 1.923 -7.821 1.00 97.25 83 VAL A C 1
ATOM 682 O O . VAL A 1 83 ? 16.062 1.896 -7.916 1.00 97.25 83 VAL A O 1
ATOM 685 N N . TYR A 1 84 ? 14.033 1.683 -8.859 1.00 96.81 84 TYR A N 1
ATOM 686 C CA . TYR A 1 84 ? 14.520 1.336 -10.196 1.00 96.81 84 TYR A CA 1
ATOM 687 C C . TYR A 1 84 ? 15.473 2.399 -10.761 1.00 96.81 84 TYR A C 1
ATOM 689 O O . TYR A 1 84 ? 16.514 2.058 -11.301 1.00 96.81 84 TYR A O 1
ATOM 697 N N . ARG A 1 85 ? 15.155 3.689 -10.592 1.00 96.50 85 ARG A N 1
ATOM 698 C CA . ARG A 1 85 ? 15.979 4.814 -11.076 1.00 96.50 85 ARG A CA 1
ATOM 699 C C . ARG A 1 85 ? 17.297 5.014 -10.327 1.00 96.50 85 ARG A C 1
ATOM 701 O O . ARG A 1 85 ? 18.143 5.760 -10.805 1.00 96.50 85 ARG A O 1
ATOM 708 N N . LYS A 1 86 ? 17.425 4.458 -9.121 1.00 93.88 86 LYS A N 1
ATOM 709 C CA . LYS A 1 86 ? 18.632 4.570 -8.287 1.00 93.88 86 LYS A CA 1
ATOM 710 C C . LYS A 1 86 ? 19.624 3.433 -8.522 1.00 93.88 86 LYS A C 1
ATOM 712 O O . LYS A 1 86 ? 20.698 3.463 -7.925 1.00 93.88 86 LYS A O 1
ATOM 717 N N . LYS A 1 87 ? 19.240 2.446 -9.326 1.00 81.31 87 LYS A N 1
ATOM 718 C CA . LYS A 1 87 ? 20.123 1.401 -9.834 1.00 81.31 87 LYS A CA 1
ATOM 719 C C . LYS A 1 87 ? 20.779 1.866 -11.124 1.00 81.31 87 LYS A C 1
ATOM 721 O O . LYS A 1 87 ? 21.951 1.487 -11.315 1.00 81.31 87 LYS A O 1
#

Sequence (87 aa):
MLIYLQMIETSEEKSKFEIVYTQYKDYMYRVAFAILNNPQDAEDAVHYAFVKIAENIKKINEPVCLKTKGFIVTIVRNRAIDVYRKK

Radius of gyration: 12.64 Å; Cα contacts (8 Å, |Δi|>4): 83; chains: 1; bounding box: 34×19×30 Å

Mean predicted aligned error: 2.68 Å